Protein AF-A0A2V5XUE0-F1 (afdb_monomer_lite)

Radius of gyration: 29.93 Å; chains: 1; bounding box: 58×64×88 Å

Structure (mmCIF, N/CA/C/O backbone):
data_AF-A0A2V5XUE0-F1
#
_entry.id   AF-A0A2V5XUE0-F1
#
loop_
_atom_site.group_PDB
_atom_site.id
_atom_site.type_symbol
_atom_site.label_atom_id
_atom_site.label_alt_id
_atom_site.label_comp_id
_atom_site.label_asym_id
_atom_site.label_entity_id
_atom_site.label_seq_id
_atom_site.pdbx_PDB_ins_code
_atom_site.Cartn_x
_atom_site.Cartn_y
_atom_site.Cartn_z
_atom_site.occupancy
_atom_site.B_iso_or_equiv
_atom_site.auth_seq_id
_atom_site.auth_comp_id
_atom_site.auth_asym_id
_atom_site.auth_atom_id
_atom_site.pdbx_PDB_model_num
ATOM 1 N N . MET A 1 1 ? 41.915 41.877 -19.343 1.00 38.38 1 MET A N 1
ATOM 2 C CA . MET A 1 1 ? 41.218 43.160 -19.591 1.00 38.38 1 MET A CA 1
ATOM 3 C C . MET A 1 1 ? 39.988 42.878 -20.451 1.00 38.38 1 MET A C 1
ATOM 5 O O . MET A 1 1 ? 40.083 41.966 -21.256 1.00 38.38 1 MET A O 1
ATOM 9 N N . THR A 1 2 ? 38.899 43.634 -20.213 1.00 37.09 2 THR A N 1
ATOM 10 C CA . THR A 1 2 ? 37.537 43.648 -20.831 1.00 37.09 2 THR A CA 1
ATOM 11 C C . THR A 1 2 ? 36.611 42.461 -20.486 1.00 37.09 2 THR A C 1
ATOM 13 O O . THR A 1 2 ? 36.880 41.352 -20.927 1.00 37.09 2 THR A O 1
ATOM 16 N N . LEU A 1 3 ? 35.669 42.568 -19.519 1.00 35.19 3 LEU A N 1
ATOM 17 C CA . LEU A 1 3 ? 34.298 43.175 -19.547 1.00 35.19 3 LEU A CA 1
ATOM 18 C C . LEU A 1 3 ? 33.416 42.602 -20.682 1.00 35.19 3 LEU A C 1
ATOM 20 O O . LEU A 1 3 ? 33.908 42.463 -21.787 1.00 35.19 3 LEU A O 1
ATOM 24 N N . SER A 1 4 ? 32.114 42.315 -20.565 1.00 31.61 4 SER A N 1
ATOM 25 C CA . SER A 1 4 ? 31.076 42.605 -19.569 1.00 31.61 4 SER A CA 1
ATOM 26 C C . SER A 1 4 ? 29.792 41.828 -19.934 1.00 31.61 4 SER A C 1
ATOM 28 O O . SER A 1 4 ? 29.583 41.455 -21.083 1.00 31.61 4 SER A O 1
ATOM 30 N N . ALA A 1 5 ? 28.957 41.644 -18.911 1.00 40.16 5 ALA A N 1
ATOM 31 C CA . ALA A 1 5 ? 27.533 41.317 -18.845 1.00 40.16 5 ALA A CA 1
ATOM 32 C C . ALA A 1 5 ? 26.635 41.460 -20.098 1.00 40.16 5 ALA A C 1
ATOM 34 O O . ALA A 1 5 ? 26.599 42.501 -20.742 1.00 40.16 5 ALA A O 1
ATOM 35 N N . GLY A 1 6 ? 25.772 40.449 -20.279 1.00 38.09 6 GLY A N 1
ATOM 36 C CA . GLY A 1 6 ? 24.343 40.537 -19.937 1.00 38.09 6 GLY A CA 1
ATOM 37 C C . GLY A 1 6 ? 23.384 41.202 -20.931 1.00 38.09 6 GLY A C 1
ATOM 38 O O . GLY A 1 6 ? 23.449 42.402 -21.136 1.00 38.09 6 GLY A O 1
ATOM 39 N N . CYS A 1 7 ? 22.382 40.448 -21.401 1.00 32.06 7 CYS A N 1
ATOM 40 C CA . CYS A 1 7 ? 21.005 40.941 -21.542 1.00 32.06 7 CYS A CA 1
ATOM 41 C C . CYS A 1 7 ? 20.033 39.761 -21.745 1.00 32.06 7 CYS A C 1
ATOM 43 O O . CYS A 1 7 ? 20.177 38.980 -22.682 1.00 32.06 7 CYS A O 1
ATOM 45 N N . ARG A 1 8 ? 19.045 39.619 -20.856 1.00 47.50 8 ARG A N 1
ATOM 46 C CA . ARG A 1 8 ? 17.812 38.856 -21.103 1.00 47.50 8 ARG A CA 1
ATOM 47 C C . ARG A 1 8 ? 16.792 39.849 -21.656 1.00 47.50 8 ARG A C 1
ATOM 49 O O . ARG A 1 8 ? 16.609 40.866 -20.998 1.00 47.50 8 ARG A O 1
ATOM 56 N N . LEU A 1 9 ? 16.067 39.540 -22.734 1.00 36.12 9 LEU A N 1
ATOM 57 C CA . LEU A 1 9 ? 14.683 40.010 -22.881 1.00 36.12 9 LEU A CA 1
ATOM 58 C C . LEU A 1 9 ? 13.893 39.241 -23.954 1.00 36.12 9 LEU A C 1
ATOM 60 O O . LEU A 1 9 ? 14.441 38.573 -24.820 1.00 36.12 9 LEU A O 1
ATOM 64 N N . PHE A 1 10 ? 12.585 39.339 -23.768 1.00 36.88 10 PHE A N 1
ATOM 65 C CA . PHE A 1 10 ? 11.442 38.593 -24.268 1.00 36.88 10 PHE A CA 1
ATOM 66 C C . PHE A 1 10 ? 11.049 38.834 -25.741 1.00 36.88 10 PHE A C 1
ATOM 68 O O . PHE A 1 10 ? 11.497 39.785 -26.367 1.00 36.88 10 PHE A O 1
ATOM 75 N N . ALA A 1 11 ? 10.031 38.054 -26.145 1.00 34.81 11 ALA A N 1
ATOM 76 C CA . ALA A 1 11 ? 8.858 38.455 -26.946 1.00 34.81 11 ALA A CA 1
ATOM 77 C C . ALA A 1 11 ? 8.908 38.081 -28.447 1.00 34.81 11 ALA A C 1
ATOM 79 O O . ALA A 1 11 ? 9.783 38.521 -29.174 1.00 34.81 11 ALA A O 1
ATOM 80 N N . VAL A 1 12 ? 8.119 37.097 -28.909 1.00 36.88 12 VAL A N 1
ATOM 81 C CA . VAL A 1 12 ? 6.676 37.121 -29.278 1.00 36.88 12 VAL A CA 1
ATOM 82 C C . VAL A 1 12 ? 6.488 37.328 -30.792 1.00 36.88 12 VAL A C 1
ATOM 84 O O . VAL A 1 12 ? 6.790 38.381 -31.327 1.00 36.88 12 VAL A O 1
ATOM 87 N N . ILE A 1 13 ? 5.964 36.269 -31.425 1.00 42.44 13 ILE A N 1
ATOM 88 C CA . ILE A 1 13 ? 4.960 36.205 -32.507 1.00 42.44 13 ILE A CA 1
ATOM 89 C C . ILE A 1 13 ? 5.095 37.204 -33.672 1.00 42.44 13 ILE A C 1
ATOM 91 O O . ILE A 1 13 ? 4.805 38.388 -33.542 1.00 42.44 13 ILE A O 1
ATOM 95 N N . GLY A 1 14 ? 5.337 36.661 -34.868 1.00 33.09 14 GLY A N 1
ATOM 96 C CA . GL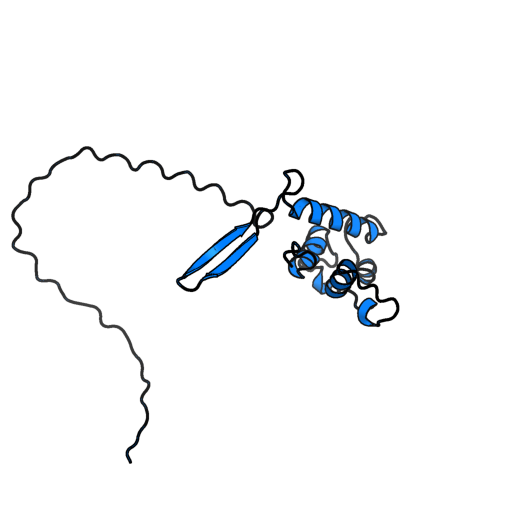Y A 1 14 ? 5.108 37.341 -36.143 1.00 33.09 14 GLY A CA 1
ATOM 97 C C . GLY A 1 14 ? 4.649 36.346 -37.205 1.00 33.09 14 GLY A C 1
ATOM 98 O O . GLY A 1 14 ? 5.460 35.671 -37.826 1.00 33.09 14 GLY A O 1
ATOM 99 N N . VAL A 1 15 ? 3.332 36.227 -37.359 1.00 40.31 15 VAL A N 1
ATOM 100 C CA . VAL A 1 15 ? 2.655 35.511 -38.446 1.00 40.31 15 VAL A CA 1
ATOM 101 C C . VAL A 1 15 ? 2.764 36.332 -39.736 1.00 40.31 15 VAL A C 1
ATOM 103 O O . VAL A 1 15 ? 2.620 37.551 -39.698 1.00 40.31 15 VAL A O 1
ATOM 106 N N . SER A 1 16 ? 2.874 35.621 -40.861 1.00 36.59 16 SER A N 1
ATOM 107 C CA . SER A 1 16 ? 2.329 35.960 -42.187 1.00 36.59 16 SER A CA 1
ATOM 108 C C . SER A 1 16 ? 3.304 36.299 -43.325 1.00 36.59 16 SER A C 1
ATOM 110 O O . SER A 1 16 ? 4.227 37.093 -43.200 1.00 36.59 16 SER A O 1
ATOM 112 N N . VAL A 1 17 ? 2.912 35.757 -44.484 1.00 41.56 17 VAL A N 1
ATOM 113 C CA . VAL A 1 17 ? 3.239 36.115 -45.874 1.00 41.56 17 VAL A CA 1
ATOM 114 C C . VAL A 1 17 ? 4.399 35.370 -46.542 1.00 41.56 17 VAL A C 1
ATOM 116 O O . VAL A 1 17 ? 5.477 35.911 -46.746 1.00 41.56 17 VAL A O 1
ATOM 119 N N . ILE A 1 18 ? 4.099 34.167 -47.049 1.00 38.84 18 ILE A N 1
ATOM 120 C CA . ILE A 1 18 ? 4.568 33.742 -48.380 1.00 38.84 18 ILE A CA 1
ATOM 121 C C . ILE A 1 18 ? 3.361 33.163 -49.138 1.00 38.84 18 ILE A C 1
ATOM 123 O O . ILE A 1 18 ? 3.166 31.956 -49.231 1.00 38.84 18 ILE A O 1
ATOM 127 N N . VAL A 1 19 ? 2.510 34.055 -49.651 1.00 45.06 19 VAL A N 1
ATOM 128 C CA . VAL A 1 19 ? 1.632 33.776 -50.797 1.00 45.06 19 VAL A CA 1
ATOM 129 C C . VAL A 1 19 ? 2.272 34.478 -51.984 1.00 45.06 19 VAL A C 1
ATOM 131 O O . VAL A 1 19 ? 2.043 35.664 -52.166 1.00 45.06 19 VAL A O 1
ATOM 134 N N . TRP A 1 20 ? 3.123 33.766 -52.725 1.00 37.22 20 TRP A N 1
ATOM 135 C CA . TRP A 1 20 ? 3.376 33.957 -54.163 1.00 37.22 20 TRP A CA 1
ATOM 136 C C . TRP A 1 20 ? 4.518 33.044 -54.612 1.00 37.22 20 TRP A C 1
ATOM 138 O O . TRP A 1 20 ? 5.682 33.426 -54.633 1.00 37.22 20 TRP A O 1
ATOM 148 N N . SER A 1 21 ? 4.182 31.802 -54.945 1.00 37.59 21 SER A N 1
ATOM 149 C CA . SER A 1 21 ? 4.965 30.953 -55.855 1.00 37.59 21 SER A CA 1
ATOM 150 C C . SER A 1 21 ? 4.086 29.783 -56.281 1.00 37.59 21 SER A C 1
ATOM 152 O O . SER A 1 21 ? 4.327 28.628 -55.948 1.00 37.59 21 SER A O 1
ATOM 154 N N . LEU A 1 22 ? 3.000 30.116 -56.977 1.00 43.19 22 LEU A N 1
ATOM 155 C CA . LEU A 1 22 ? 2.167 29.150 -57.676 1.00 43.19 22 LEU A CA 1
ATOM 156 C C . LEU A 1 22 ? 2.016 29.645 -59.113 1.00 43.19 22 LEU A C 1
ATOM 158 O O . LEU A 1 22 ? 1.158 30.477 -59.373 1.00 43.19 22 LEU A O 1
ATOM 162 N N . LEU A 1 23 ? 2.907 29.201 -60.002 1.00 46.06 23 LEU A N 1
ATOM 163 C CA . LEU A 1 23 ? 2.709 29.131 -61.456 1.00 46.06 23 LEU A CA 1
ATOM 164 C C . LEU A 1 23 ? 3.994 28.596 -62.090 1.00 46.06 23 LEU A C 1
ATOM 166 O O . LEU A 1 23 ? 4.916 29.366 -62.327 1.00 46.06 23 LEU A O 1
ATOM 170 N N . LEU A 1 24 ? 4.040 27.272 -62.288 1.00 51.25 24 LEU A N 1
ATOM 171 C CA . LEU A 1 24 ? 4.742 26.529 -63.354 1.00 51.25 24 LEU A CA 1
ATOM 172 C C . LEU A 1 24 ? 5.029 25.098 -62.877 1.00 51.25 24 LEU A C 1
ATOM 174 O O . LEU A 1 24 ? 6.160 24.753 -62.549 1.00 51.25 24 LEU A O 1
ATOM 178 N N . LEU A 1 25 ? 4.001 24.248 -62.865 1.00 48.75 25 LEU A N 1
ATOM 179 C CA . LEU A 1 25 ? 4.197 22.806 -62.997 1.00 48.75 25 LEU A CA 1
ATOM 180 C C . LEU A 1 25 ? 3.176 22.268 -64.011 1.00 48.75 25 LEU A C 1
ATOM 182 O O . LEU A 1 25 ? 1.993 22.594 -63.891 1.00 48.75 25 LEU A O 1
ATOM 186 N N . PRO A 1 26 ? 3.623 21.510 -65.026 1.00 44.72 26 PRO A N 1
ATOM 187 C CA . PRO A 1 26 ? 2.746 20.899 -66.013 1.00 44.72 26 PRO A CA 1
ATOM 188 C C . PRO A 1 26 ? 1.887 19.802 -65.373 1.00 44.72 26 PRO A C 1
ATOM 190 O O . PRO A 1 26 ? 2.321 19.119 -64.443 1.00 44.72 26 PRO A O 1
ATOM 193 N N . GLU A 1 27 ? 0.673 19.643 -65.898 1.00 48.62 27 GLU A N 1
ATOM 194 C CA . GLU A 1 27 ? -0.257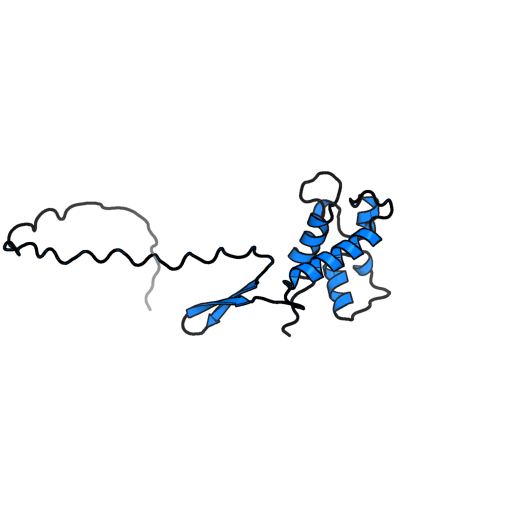 18.552 -65.604 1.00 48.62 27 GLU A CA 1
ATOM 195 C C . GLU A 1 27 ? 0.439 17.189 -65.732 1.00 48.62 27 GLU A C 1
ATOM 197 O O . GLU A 1 27 ? 0.667 16.680 -66.828 1.00 48.62 27 GLU A O 1
ATOM 202 N N . MET A 1 28 ? 0.773 16.584 -64.593 1.00 42.06 28 MET A N 1
ATOM 203 C CA . MET A 1 28 ? 1.096 15.165 -64.506 1.00 42.06 28 MET A CA 1
ATOM 204 C C . MET A 1 28 ? -0.210 14.429 -64.223 1.00 42.06 28 MET A C 1
ATOM 206 O O . MET A 1 28 ? -0.801 14.537 -63.149 1.00 42.06 28 MET A O 1
ATOM 210 N N . THR A 1 29 ? -0.668 13.734 -65.253 1.00 46.88 29 THR A N 1
ATOM 211 C CA . THR A 1 29 ? -1.840 12.867 -65.305 1.00 46.88 29 THR A CA 1
ATOM 212 C C . THR A 1 29 ? -1.979 11.973 -64.076 1.00 46.88 29 THR A C 1
ATOM 214 O O . THR A 1 29 ? -1.032 11.302 -63.664 1.00 46.88 29 THR A O 1
ATOM 217 N N . ALA A 1 30 ? -3.202 11.926 -63.547 1.00 52.44 30 ALA A N 1
ATOM 218 C CA . ALA A 1 30 ? -3.656 10.961 -62.562 1.00 52.44 30 ALA A CA 1
ATOM 219 C C . ALA A 1 30 ? -3.312 9.526 -62.994 1.00 52.44 30 ALA A C 1
ATOM 221 O O . ALA A 1 30 ? -3.770 9.054 -64.034 1.00 52.44 30 ALA A O 1
ATOM 222 N N . GLN A 1 31 ? -2.533 8.827 -62.170 1.00 43.59 31 GLN A N 1
ATOM 223 C CA . GLN A 1 31 ? -2.370 7.384 -62.258 1.00 43.59 31 GLN A CA 1
ATOM 224 C C . GLN A 1 31 ? -3.078 6.770 -61.047 1.00 43.59 31 GLN A C 1
ATOM 226 O O . GLN A 1 31 ? -2.528 6.710 -59.947 1.00 43.59 31 GLN A O 1
ATOM 231 N N . ASP A 1 32 ? -4.334 6.370 -61.263 1.00 54.31 32 ASP A N 1
ATOM 232 C CA . ASP A 1 32 ? -5.156 5.582 -60.342 1.00 54.31 32 ASP A CA 1
ATOM 233 C C . ASP A 1 32 ? -4.514 4.194 -60.159 1.00 54.31 32 ASP A C 1
ATOM 235 O O . ASP A 1 32 ? -4.821 3.220 -60.849 1.00 54.31 32 ASP A O 1
ATOM 239 N N . GLY A 1 33 ? -3.543 4.107 -59.252 1.00 51.66 33 GLY A N 1
ATOM 240 C CA . GLY A 1 33 ? -3.081 2.832 -58.714 1.00 51.66 33 GLY A CA 1
ATOM 241 C C . GLY A 1 33 ? -4.104 2.303 -57.703 1.00 51.66 33 GLY A C 1
ATOM 242 O O . GLY A 1 33 ? -4.672 3.099 -56.950 1.00 51.66 33 GLY A O 1
ATOM 243 N N . PRO A 1 34 ? -4.355 0.982 -57.628 1.00 48.66 34 PRO A N 1
ATOM 244 C CA . PRO A 1 34 ? -5.284 0.432 -56.651 1.00 48.66 34 PRO A CA 1
ATOM 245 C C . PRO A 1 34 ? -4.810 0.806 -55.245 1.00 48.66 34 PRO A C 1
ATOM 247 O O . PRO A 1 34 ? -3.759 0.363 -54.783 1.00 48.66 34 PRO A O 1
ATOM 250 N N . LYS A 1 35 ? -5.600 1.651 -54.575 1.00 52.50 35 LYS A N 1
ATOM 251 C CA . LYS A 1 35 ? -5.420 2.071 -53.186 1.00 52.50 35 LYS A CA 1
ATOM 252 C C . LYS A 1 35 ? -5.485 0.830 -52.302 1.00 52.50 35 LYS A C 1
ATOM 254 O O . LYS A 1 35 ? -6.558 0.426 -51.860 1.00 52.50 35 LYS A O 1
ATOM 259 N N . THR A 1 36 ? -4.338 0.198 -52.067 1.00 51.31 36 THR A N 1
ATOM 260 C CA . THR A 1 36 ? -4.196 -0.871 -51.081 1.00 51.31 36 THR A CA 1
ATOM 261 C C . THR A 1 36 ? -4.718 -0.343 -49.756 1.00 51.31 36 THR A C 1
ATOM 263 O O . THR A 1 36 ? -4.165 0.605 -49.194 1.00 51.31 36 THR A O 1
ATOM 266 N N . ALA A 1 37 ? -5.830 -0.922 -49.302 1.00 60.56 37 ALA A N 1
ATOM 267 C CA . ALA A 1 37 ? -6.435 -0.604 -48.024 1.00 60.56 37 ALA A CA 1
ATOM 268 C C . ALA A 1 37 ? -5.363 -0.677 -46.922 1.00 60.56 37 ALA A C 1
ATOM 270 O O . ALA A 1 37 ? -4.540 -1.600 -46.942 1.00 60.56 37 ALA A O 1
ATOM 271 N N . PRO A 1 38 ? -5.337 0.270 -45.968 1.00 52.91 38 PRO A N 1
ATOM 272 C CA . PRO A 1 38 ? -4.396 0.210 -44.865 1.00 52.91 38 PRO A CA 1
ATOM 273 C C . PRO A 1 38 ? -4.608 -1.115 -44.134 1.00 52.91 38 PRO A C 1
ATOM 275 O O . PRO A 1 38 ? -5.687 -1.389 -43.606 1.00 52.91 38 PRO A O 1
ATOM 278 N N . LYS A 1 39 ? -3.574 -1.962 -44.152 1.00 60.00 39 LYS A N 1
ATOM 279 C CA . LYS A 1 39 ? -3.514 -3.208 -43.389 1.00 60.00 39 LYS A CA 1
ATOM 280 C C . LYS A 1 39 ? -3.855 -2.847 -41.944 1.00 60.00 39 LYS A C 1
ATOM 282 O O . LYS A 1 39 ? -3.108 -2.087 -41.330 1.00 60.00 39 LYS A O 1
ATOM 287 N N . LYS A 1 40 ? -5.014 -3.312 -41.456 1.00 55.41 40 LYS A N 1
ATOM 288 C CA . LYS A 1 40 ? -5.527 -3.054 -40.102 1.00 55.41 40 LYS A CA 1
ATOM 289 C C . LYS A 1 40 ? -4.355 -3.214 -39.132 1.00 55.41 40 LYS A C 1
ATOM 291 O O . LYS A 1 40 ? -3.766 -4.295 -39.069 1.00 55.41 40 LYS A O 1
ATOM 296 N N . ALA A 1 41 ? -3.963 -2.116 -38.481 1.00 59.94 41 ALA A N 1
ATOM 297 C CA . ALA A 1 41 ? -2.896 -2.136 -37.491 1.00 59.94 41 ALA A CA 1
ATOM 298 C C . ALA A 1 41 ? -3.196 -3.270 -36.496 1.00 59.94 41 ALA A C 1
ATOM 300 O O . ALA A 1 41 ? -4.377 -3.460 -36.176 1.00 59.94 41 ALA A O 1
ATOM 301 N N . PRO A 1 42 ? -2.187 -4.045 -36.048 1.00 54.78 42 PRO A N 1
ATOM 302 C CA . PRO A 1 42 ? -2.400 -5.065 -35.032 1.00 54.78 42 PRO A CA 1
ATOM 303 C C . PRO A 1 42 ? -3.184 -4.421 -33.897 1.00 54.78 42 PRO A C 1
ATOM 305 O O . PRO A 1 42 ? -2.755 -3.383 -33.389 1.00 54.78 42 PRO A O 1
ATOM 308 N N . GLU A 1 43 ? -4.359 -4.972 -33.584 1.00 55.25 43 GLU A N 1
ATOM 309 C CA . GLU A 1 43 ? -5.193 -4.475 -32.494 1.00 55.25 43 GLU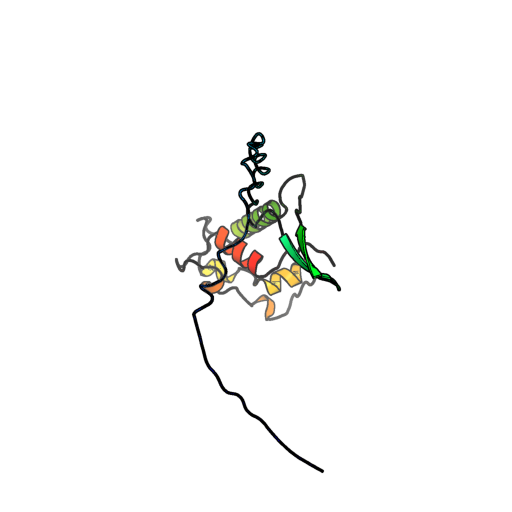 A CA 1
ATOM 310 C C . GLU A 1 43 ? -4.288 -4.276 -31.287 1.00 55.25 43 GLU A C 1
ATOM 312 O O . GLU A 1 43 ? -3.612 -5.214 -30.852 1.00 55.25 43 GLU A O 1
ATOM 317 N N . ALA A 1 44 ? -4.186 -3.023 -30.837 1.00 57.53 44 ALA A N 1
ATOM 318 C CA . ALA A 1 44 ? -3.341 -2.661 -29.720 1.00 57.53 44 ALA A CA 1
ATOM 319 C C . ALA A 1 44 ? -3.730 -3.583 -28.567 1.00 57.53 44 ALA A C 1
ATOM 321 O O . ALA A 1 44 ? -4.845 -3.482 -28.050 1.00 57.53 44 ALA A O 1
ATOM 322 N N . LYS A 1 45 ? -2.846 -4.535 -28.226 1.00 63.75 45 LYS A N 1
ATOM 323 C CA . LYS A 1 45 ? -3.066 -5.449 -27.105 1.00 63.75 45 LYS A CA 1
ATOM 324 C C . LYS A 1 45 ? -3.439 -4.574 -25.924 1.00 63.75 45 LYS A C 1
ATOM 326 O O . LYS A 1 45 ? -2.635 -3.733 -25.520 1.00 63.75 45 LYS A O 1
ATOM 331 N N . LYS A 1 46 ? -4.676 -4.737 -25.444 1.00 59.03 46 LYS A N 1
ATOM 332 C CA . LYS A 1 46 ? -5.216 -3.985 -24.317 1.00 59.03 46 LYS A CA 1
ATOM 333 C C . LYS A 1 46 ? -4.158 -4.002 -23.224 1.00 59.03 46 LYS A C 1
ATOM 335 O O . LYS A 1 46 ? -3.752 -5.079 -22.784 1.00 59.03 46 LYS A O 1
ATOM 340 N N . LEU A 1 47 ? -3.656 -2.817 -22.883 1.00 57.44 47 LEU A N 1
ATOM 341 C CA . LEU A 1 47 ? -2.660 -2.675 -21.836 1.00 57.44 47 LEU A CA 1
ATOM 342 C C . LEU A 1 47 ? -3.254 -3.315 -20.586 1.00 57.44 47 LEU A C 1
ATOM 344 O O . LEU A 1 47 ? -4.375 -2.992 -20.185 1.00 57.44 47 LEU A O 1
ATOM 348 N N . LEU A 1 48 ? -2.540 -4.298 -20.049 1.00 58.00 48 LEU A N 1
ATOM 349 C CA . LEU A 1 48 ? -2.946 -4.959 -18.822 1.00 58.00 48 LEU A CA 1
ATOM 350 C C . LEU A 1 48 ? -3.033 -3.905 -17.701 1.00 58.00 48 LEU A C 1
ATOM 352 O O . LEU A 1 48 ? -2.375 -2.867 -17.788 1.00 58.00 48 LEU A O 1
ATOM 356 N N . PRO A 1 49 ? -3.856 -4.103 -16.664 1.00 63.09 49 PRO A N 1
ATOM 357 C CA . PRO A 1 49 ? -3.876 -3.164 -15.553 1.00 63.09 49 PRO A CA 1
ATOM 358 C C . PRO A 1 49 ? -2.464 -3.033 -14.941 1.00 63.09 49 PRO A C 1
ATOM 360 O O . PRO A 1 49 ? -1.715 -4.015 -14.952 1.00 63.09 49 PRO A O 1
ATOM 363 N N . PRO A 1 50 ? -2.089 -1.864 -14.380 1.00 62.00 50 PRO A N 1
ATOM 364 C CA . PRO A 1 50 ? -0.755 -1.605 -13.808 1.00 62.00 50 PRO A CA 1
ATOM 365 C C . PRO A 1 50 ? -0.320 -2.581 -12.703 1.00 62.00 50 PRO A C 1
ATOM 367 O O . PRO A 1 50 ? 0.817 -2.558 -12.254 1.00 62.00 50 PRO A O 1
ATOM 370 N N . THR A 1 51 ? -1.228 -3.438 -12.243 1.00 70.69 51 THR A N 1
ATOM 371 C CA . THR A 1 51 ? -0.982 -4.526 -11.297 1.00 70.69 51 THR A CA 1
ATOM 372 C C . THR A 1 51 ? -0.355 -5.771 -11.940 1.00 70.69 51 THR A C 1
ATOM 374 O O . THR A 1 51 ? 0.121 -6.646 -11.224 1.00 70.69 51 THR A O 1
ATOM 377 N N . GLN A 1 52 ? -0.328 -5.875 -13.274 1.00 80.06 52 GLN A N 1
ATOM 378 C CA . GLN A 1 52 ? 0.169 -7.053 -14.005 1.00 80.06 52 GLN A CA 1
ATOM 379 C C . GLN A 1 52 ? 1.556 -6.861 -14.633 1.00 80.06 52 GLN A C 1
ATOM 381 O O . GLN A 1 52 ? 2.121 -7.806 -15.192 1.00 80.06 52 GLN A O 1
ATOM 386 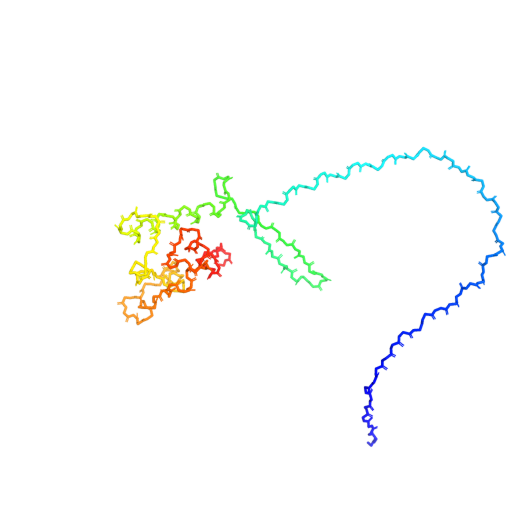N N . TYR A 1 53 ? 2.107 -5.651 -14.570 1.00 83.12 53 TYR A N 1
ATOM 387 C CA . TYR A 1 53 ? 3.459 -5.362 -15.028 1.00 83.12 53 TYR A CA 1
ATOM 388 C C . TYR A 1 53 ? 4.075 -4.201 -14.255 1.00 83.12 53 TYR A C 1
ATOM 390 O O . TYR A 1 53 ? 3.366 -3.379 -13.681 1.00 83.12 53 TYR A O 1
ATOM 398 N N . LYS A 1 54 ? 5.404 -4.103 -14.285 1.00 83.69 54 LYS A N 1
ATOM 399 C CA . LYS A 1 54 ? 6.149 -2.957 -13.762 1.00 83.69 54 LYS A CA 1
ATOM 400 C C . LYS A 1 54 ? 6.979 -2.336 -14.875 1.00 83.69 54 LYS A C 1
ATOM 402 O O . LYS A 1 54 ? 7.734 -3.040 -15.542 1.00 83.69 54 LYS A O 1
ATOM 407 N N . ASP A 1 55 ? 6.818 -1.033 -15.068 1.00 88.06 55 ASP A N 1
ATOM 408 C CA . ASP A 1 55 ? 7.565 -0.278 -16.069 1.00 88.06 55 ASP A CA 1
ATOM 409 C C . ASP A 1 55 ? 8.808 0.355 -15.429 1.00 88.06 55 ASP A C 1
ATOM 411 O O . ASP A 1 55 ? 8.750 0.924 -14.338 1.00 88.06 55 ASP A O 1
ATOM 415 N N . PHE A 1 56 ? 9.934 0.261 -16.126 1.00 87.62 56 PHE A N 1
ATOM 416 C CA . PHE A 1 56 ? 11.211 0.856 -15.758 1.00 87.62 56 PHE A CA 1
ATOM 417 C C . PHE A 1 56 ? 11.731 1.678 -16.930 1.00 87.62 56 PHE A C 1
ATOM 419 O O . PHE A 1 56 ? 11.699 1.229 -18.074 1.00 87.62 56 PHE A O 1
ATOM 426 N N . VAL A 1 57 ? 12.250 2.869 -16.650 1.00 93.00 57 VAL A N 1
ATOM 427 C CA . VAL A 1 57 ? 12.988 3.652 -17.643 1.00 93.00 57 VAL A CA 1
ATOM 428 C C . VAL A 1 57 ? 14.472 3.414 -17.410 1.00 93.00 57 VAL A C 1
ATOM 430 O O . VAL A 1 57 ? 15.027 3.836 -16.399 1.00 93.00 57 VAL A O 1
ATOM 433 N N . PHE A 1 58 ? 15.112 2.724 -18.343 1.00 92.56 58 PHE A N 1
ATOM 434 C CA . PHE A 1 58 ? 16.549 2.517 -18.356 1.00 92.56 58 PHE A CA 1
ATOM 435 C C . PHE A 1 58 ? 17.213 3.599 -19.209 1.00 92.56 58 PHE A C 1
ATOM 437 O O . PHE A 1 58 ? 16.991 3.681 -20.416 1.00 92.56 58 PHE A O 1
ATOM 444 N N . LEU A 1 59 ? 18.020 4.451 -18.582 1.00 95.44 59 LEU A N 1
ATOM 445 C CA . LEU A 1 59 ? 18.746 5.521 -19.264 1.00 95.44 59 LEU A CA 1
ATOM 446 C C . LEU A 1 59 ? 20.064 4.974 -19.829 1.00 95.44 59 LEU A C 1
ATOM 448 O O . LEU A 1 59 ? 21.109 5.070 -19.191 1.00 95.44 59 LEU A O 1
ATOM 452 N N . ALA A 1 60 ? 20.003 4.368 -21.017 1.00 91.75 60 ALA A N 1
ATOM 453 C CA . ALA A 1 60 ? 21.201 3.947 -21.740 1.00 91.75 60 ALA A CA 1
ATOM 454 C C . ALA A 1 60 ? 21.958 5.158 -22.314 1.00 91.75 60 ALA A C 1
ATOM 456 O O . ALA A 1 60 ? 21.400 6.246 -22.453 1.00 91.75 60 ALA A O 1
ATOM 457 N N . SER A 1 61 ? 23.219 4.952 -22.703 1.00 88.56 61 SER A N 1
ATOM 458 C CA . SER A 1 61 ? 24.119 6.015 -23.173 1.00 88.56 61 SER A CA 1
ATOM 459 C C . SER A 1 61 ? 23.593 6.794 -24.386 1.00 88.56 61 SER A C 1
ATOM 461 O O . SER A 1 61 ? 23.858 7.985 -24.496 1.00 88.56 61 SER A O 1
ATOM 463 N N . GLU A 1 62 ? 22.849 6.145 -25.287 1.00 94.00 62 GLU A N 1
ATOM 464 C CA . GLU A 1 62 ? 22.355 6.779 -26.519 1.00 94.00 62 GLU A CA 1
ATOM 465 C C . GLU A 1 62 ? 20.908 7.277 -26.424 1.00 94.00 62 GLU A C 1
ATOM 467 O O . GLU A 1 62 ? 20.550 8.263 -27.066 1.00 94.00 62 GLU A O 1
ATOM 472 N N . ARG A 1 63 ? 20.049 6.583 -25.663 1.00 95.81 63 ARG A N 1
ATOM 473 C CA . ARG A 1 63 ? 18.631 6.935 -25.496 1.00 95.81 63 ARG A CA 1
ATOM 474 C C . ARG A 1 63 ? 17.978 6.193 -24.322 1.00 95.81 63 ARG A C 1
ATOM 476 O O . ARG A 1 63 ? 18.368 5.062 -24.029 1.00 95.81 63 ARG A O 1
ATOM 483 N N . PRO A 1 64 ? 16.930 6.765 -23.705 1.00 96.62 64 PRO A N 1
ATOM 484 C CA . PRO A 1 64 ? 16.082 6.049 -22.759 1.00 96.62 64 PRO A CA 1
ATOM 485 C C . PRO A 1 64 ? 15.403 4.827 -23.394 1.00 96.62 64 PRO A C 1
ATOM 487 O O . PRO A 1 64 ? 14.918 4.885 -24.525 1.00 96.62 64 PRO A O 1
ATOM 490 N N . VAL A 1 65 ? 15.324 3.734 -22.641 1.00 96.12 65 VAL A N 1
ATOM 491 C CA . VAL A 1 65 ? 14.613 2.500 -22.988 1.00 96.12 65 VAL A CA 1
ATOM 492 C C . VAL A 1 65 ? 13.528 2.257 -21.945 1.00 96.12 65 VAL A C 1
ATOM 494 O O . VAL A 1 65 ? 13.808 2.257 -20.750 1.00 96.12 65 VAL A O 1
ATOM 497 N N . LEU A 1 66 ? 12.291 2.029 -22.385 1.00 93.44 66 LEU A N 1
ATOM 498 C CA . LEU A 1 66 ? 11.201 1.609 -21.505 1.00 93.44 66 LEU A CA 1
ATOM 499 C C . LEU A 1 66 ? 11.168 0.076 -21.436 1.00 93.44 66 LEU A C 1
ATOM 501 O O . LEU A 1 66 ? 10.935 -0.586 -22.446 1.00 93.44 66 LEU A O 1
ATOM 505 N N . ILE A 1 67 ? 11.402 -0.482 -20.252 1.00 91.75 67 ILE A N 1
ATOM 506 C CA . ILE A 1 67 ? 11.346 -1.918 -19.969 1.00 91.75 67 ILE A CA 1
ATOM 507 C C . ILE A 1 67 ? 10.049 -2.203 -19.222 1.00 91.75 67 ILE A C 1
ATOM 509 O O . ILE A 1 67 ? 9.823 -1.653 -18.149 1.00 91.75 67 ILE A O 1
ATOM 513 N N . ARG A 1 68 ? 9.226 -3.102 -19.760 1.00 90.81 68 ARG A N 1
ATOM 514 C CA . ARG A 1 68 ? 8.034 -3.616 -19.085 1.00 90.81 68 ARG A CA 1
ATOM 515 C C . ARG A 1 68 ? 8.285 -5.028 -18.584 1.00 90.81 68 ARG A C 1
ATOM 517 O O . ARG A 1 68 ? 8.466 -5.943 -19.385 1.00 90.81 68 ARG A O 1
ATOM 524 N N . LEU A 1 69 ? 8.264 -5.211 -17.271 1.00 89.19 69 LEU A N 1
ATOM 525 C CA . LEU A 1 69 ? 8.468 -6.502 -16.629 1.00 89.19 69 LEU A CA 1
ATOM 526 C C . LEU A 1 69 ? 7.126 -7.131 -16.247 1.00 89.19 69 LEU A C 1
ATOM 528 O O . LEU A 1 69 ? 6.371 -6.559 -15.464 1.00 89.19 69 LEU A O 1
ATOM 532 N N . HIS A 1 70 ? 6.859 -8.330 -16.760 1.00 88.31 70 HIS A N 1
ATOM 533 C CA . HIS A 1 70 ? 5.743 -9.173 -16.334 1.00 88.31 70 HIS A CA 1
ATOM 534 C C . HIS A 1 70 ? 6.271 -10.231 -15.364 1.00 88.31 70 HIS A C 1
ATOM 536 O O . HIS A 1 70 ? 7.009 -11.124 -15.775 1.00 88.31 70 HIS A O 1
ATOM 542 N N . ILE A 1 71 ? 5.917 -10.125 -14.082 1.00 85.19 71 ILE A N 1
ATOM 543 C CA . ILE A 1 71 ? 6.330 -11.091 -13.057 1.00 85.19 71 ILE A CA 1
ATOM 544 C C . ILE A 1 71 ? 5.156 -12.025 -12.787 1.00 85.19 71 ILE A C 1
ATOM 546 O O . ILE A 1 71 ? 4.096 -11.579 -12.340 1.00 85.19 71 ILE A O 1
ATOM 550 N N . LEU A 1 72 ? 5.355 -13.313 -13.062 1.00 87.38 72 LEU A N 1
ATOM 551 C CA . LEU A 1 72 ? 4.359 -14.356 -12.853 1.00 87.38 72 LEU A CA 1
ATOM 552 C C . LEU A 1 72 ? 4.861 -15.357 -11.810 1.00 87.38 72 LEU A C 1
ATOM 554 O O . LEU A 1 72 ? 5.969 -15.870 -11.935 1.00 87.38 72 LEU A O 1
ATOM 558 N N . ASN A 1 73 ? 4.015 -15.681 -10.838 1.00 82.12 73 ASN A N 1
ATOM 559 C CA . ASN A 1 73 ? 4.188 -16.784 -9.901 1.00 82.12 73 ASN A CA 1
ATOM 560 C C . ASN A 1 73 ? 3.117 -17.834 -10.219 1.00 82.12 73 ASN A C 1
ATOM 562 O O . ASN A 1 73 ? 1.929 -17.537 -10.127 1.00 82.12 73 ASN A O 1
ATOM 566 N N . GLU A 1 74 ? 3.523 -19.043 -10.622 1.00 86.62 74 GLU A N 1
ATOM 567 C CA . GLU A 1 74 ? 2.591 -20.136 -10.977 1.00 86.62 74 GLU A CA 1
ATOM 568 C C . GLU A 1 74 ? 1.562 -19.728 -12.057 1.00 86.62 74 GLU A C 1
ATOM 570 O O . GLU A 1 74 ? 0.395 -20.106 -12.013 1.00 86.62 74 GLU A O 1
ATOM 575 N N . GLY A 1 75 ? 1.980 -18.899 -13.021 1.00 84.75 75 GLY A N 1
ATOM 576 C CA . GLY A 1 75 ? 1.112 -18.385 -14.089 1.00 84.75 75 GLY A CA 1
ATOM 577 C C . GLY A 1 75 ? 0.201 -17.219 -13.685 1.00 84.75 75 GLY A C 1
ATOM 578 O O . GLY A 1 75 ? -0.459 -16.650 -14.552 1.00 84.75 75 GLY A O 1
ATOM 579 N N . LYS A 1 76 ? 0.197 -16.815 -12.409 1.00 84.56 76 LYS A N 1
ATOM 580 C CA . LYS A 1 76 ? -0.554 -15.659 -11.900 1.00 84.56 76 LYS A CA 1
ATOM 581 C C . LYS A 1 76 ? 0.347 -14.435 -11.737 1.00 84.56 76 LYS A C 1
ATOM 583 O O . LYS A 1 76 ? 1.511 -14.600 -11.372 1.00 84.56 76 LYS A O 1
ATOM 588 N N . PRO A 1 77 ? -0.147 -13.206 -11.960 1.00 83.94 77 PRO A N 1
ATOM 589 C CA . PRO A 1 77 ? 0.596 -11.993 -11.640 1.00 83.94 77 PRO A CA 1
ATOM 590 C C . PRO A 1 77 ? 1.097 -12.012 -10.195 1.00 83.94 77 PRO A C 1
ATOM 592 O O . PRO A 1 77 ? 0.337 -12.300 -9.274 1.00 83.94 77 PRO A O 1
ATOM 595 N N . HIS A 1 78 ? 2.365 -11.657 -9.986 1.00 81.19 78 HIS A N 1
ATOM 596 C CA . HIS A 1 78 ? 2.973 -11.600 -8.652 1.00 81.19 78 HIS A CA 1
ATOM 597 C C . HIS A 1 78 ? 2.142 -10.777 -7.649 1.00 81.19 78 HIS A C 1
ATOM 599 O O . HIS A 1 78 ? 2.070 -11.117 -6.470 1.00 81.19 78 HIS A O 1
ATOM 605 N N . TYR A 1 79 ? 1.458 -9.737 -8.138 1.00 79.69 79 TYR A N 1
ATOM 606 C CA . TYR A 1 79 ? 0.583 -8.893 -7.330 1.00 79.69 79 TYR A CA 1
ATOM 607 C C . TYR A 1 79 ? -0.593 -9.643 -6.686 1.00 79.69 79 TYR A C 1
ATOM 609 O O . TYR A 1 79 ? -1.016 -9.262 -5.601 1.00 79.69 79 TYR A O 1
ATOM 617 N N . GLU A 1 80 ? -1.101 -10.721 -7.292 1.00 83.88 80 GLU A N 1
ATOM 618 C CA . GLU A 1 80 ? -2.190 -11.502 -6.687 1.00 83.88 80 GLU A CA 1
ATOM 619 C C . GLU A 1 80 ? -1.743 -12.147 -5.373 1.00 83.88 80 GLU A C 1
ATOM 621 O O . GLU A 1 80 ? -2.421 -12.014 -4.363 1.00 83.88 80 GLU A O 1
ATOM 626 N N . LYS A 1 81 ? -0.547 -12.747 -5.344 1.00 83.44 81 LYS A N 1
ATOM 627 C CA . LYS A 1 81 ? 0.004 -13.353 -4.120 1.00 83.44 81 LYS A CA 1
ATOM 628 C C . LYS A 1 81 ? 0.292 -12.304 -3.040 1.00 83.44 81 LYS A C 1
ATOM 630 O O . LYS A 1 81 ? 0.125 -12.585 -1.858 1.00 83.44 81 LYS A O 1
ATOM 635 N N . PHE A 1 82 ? 0.717 -11.103 -3.440 1.00 82.94 82 PHE A N 1
ATOM 636 C CA . PHE A 1 82 ? 0.871 -9.971 -2.522 1.00 82.94 82 PHE A CA 1
ATOM 637 C C . PHE A 1 82 ? -0.476 -9.581 -1.902 1.00 82.94 82 PHE A C 1
ATOM 639 O O . PHE A 1 82 ? -0.573 -9.437 -0.687 1.00 82.94 82 PHE A O 1
ATOM 646 N N . PHE A 1 83 ? -1.515 -9.446 -2.728 1.00 85.56 83 PHE A N 1
ATOM 647 C CA . PHE A 1 83 ? -2.860 -9.125 -2.262 1.00 85.56 83 PHE A CA 1
ATOM 648 C C . PHE A 1 83 ? -3.409 -10.207 -1.324 1.00 85.56 83 PHE A C 1
ATOM 650 O O . PHE A 1 83 ? -3.928 -9.875 -0.263 1.00 85.56 83 PHE A O 1
ATOM 657 N N . ASP A 1 84 ? -3.239 -11.486 -1.665 1.00 88.19 84 ASP A N 1
ATOM 658 C CA . ASP A 1 84 ? -3.668 -12.610 -0.825 1.00 88.19 84 ASP A CA 1
ATOM 659 C C . ASP A 1 84 ? -2.996 -12.569 0.559 1.00 88.19 84 ASP A C 1
ATOM 661 O O . ASP A 1 84 ? -3.680 -12.662 1.578 1.00 88.19 84 ASP A O 1
ATOM 665 N N . PHE A 1 85 ? -1.680 -12.329 0.613 1.00 87.44 85 PHE A N 1
ATOM 666 C CA . PHE A 1 85 ? -0.947 -12.178 1.874 1.00 87.44 85 PHE A CA 1
ATOM 667 C C . PHE A 1 85 ? -1.481 -11.016 2.724 1.00 87.44 85 PHE A C 1
ATOM 669 O O . PHE A 1 85 ? -1.749 -11.187 3.913 1.00 87.44 85 PHE A O 1
ATOM 676 N N . PHE A 1 86 ? -1.668 -9.832 2.130 1.00 88.56 86 PHE A N 1
ATOM 677 C CA . PHE A 1 86 ? -2.168 -8.672 2.874 1.00 88.56 86 PHE A CA 1
ATOM 678 C C . PHE A 1 86 ? -3.636 -8.813 3.273 1.00 88.56 86 PHE A C 1
ATOM 680 O O . PHE A 1 86 ? -4.023 -8.292 4.313 1.00 88.56 86 PHE A O 1
ATOM 687 N N . LYS A 1 87 ? -4.434 -9.570 2.519 1.00 90.81 87 LYS A N 1
ATOM 688 C CA . LYS A 1 87 ? -5.799 -9.932 2.899 1.00 90.81 87 LYS A CA 1
ATOM 689 C C . LYS A 1 87 ? -5.828 -10.854 4.119 1.00 90.81 87 LYS A C 1
ATOM 691 O O . LYS A 1 87 ? -6.640 -10.646 5.016 1.00 90.81 87 LYS A O 1
ATOM 696 N N . GLU A 1 88 ? -4.953 -11.853 4.178 1.00 91.25 88 GLU A N 1
ATOM 697 C CA . GLU A 1 88 ? -4.823 -12.712 5.361 1.00 91.25 88 GLU A CA 1
ATOM 698 C C . GLU A 1 88 ? -4.301 -11.933 6.569 1.00 91.25 88 GLU A C 1
ATOM 700 O O . GLU A 1 88 ? -4.803 -12.108 7.677 1.00 91.25 88 GLU A O 1
ATOM 705 N N . PHE A 1 89 ? -3.333 -11.039 6.359 1.00 90.12 89 PHE A N 1
ATOM 706 C CA . PHE A 1 89 ? -2.820 -10.178 7.419 1.00 90.12 89 PHE A CA 1
ATOM 707 C C . PHE A 1 89 ? -3.892 -9.213 7.938 1.00 90.12 89 PHE A C 1
ATOM 709 O O . PHE A 1 89 ? -4.056 -9.066 9.145 1.00 90.12 89 PHE A O 1
ATOM 716 N N . PHE A 1 90 ? -4.679 -8.622 7.040 1.00 91.81 90 PHE A N 1
ATOM 717 C CA . PHE A 1 90 ? -5.832 -7.798 7.389 1.00 91.81 90 PHE A CA 1
ATOM 718 C C . PHE A 1 90 ? -6.821 -8.565 8.271 1.00 91.81 90 PHE A C 1
ATOM 720 O O . PHE A 1 90 ? -7.212 -8.068 9.319 1.00 91.81 90 PHE A O 1
ATOM 727 N N . ALA A 1 91 ? -7.154 -9.807 7.909 1.00 92.06 91 ALA A N 1
ATOM 728 C CA . ALA A 1 91 ? -8.067 -10.648 8.685 1.00 92.06 91 ALA A CA 1
ATOM 729 C C . ALA A 1 91 ? -7.541 -11.025 10.086 1.00 92.06 91 ALA A C 1
ATOM 731 O O . ALA A 1 91 ? -8.313 -11.479 10.925 1.00 92.06 91 ALA A O 1
ATOM 732 N N . GLN A 1 92 ? -6.236 -10.885 10.340 1.00 90.25 92 GLN A N 1
ATOM 733 C CA . GLN A 1 92 ? -5.656 -11.055 11.677 1.00 90.25 92 GLN A CA 1
ATOM 734 C C . GLN A 1 92 ? -5.733 -9.775 12.516 1.00 90.25 92 GLN A C 1
ATOM 736 O O . GLN A 1 92 ? -5.705 -9.859 13.741 1.00 90.25 92 GLN A O 1
ATOM 741 N N . LEU A 1 93 ? -5.786 -8.612 11.866 1.00 90.25 93 LEU A N 1
ATOM 742 C CA . LEU A 1 93 ? -5.878 -7.303 12.513 1.00 90.25 93 LEU A CA 1
ATOM 743 C C . LEU A 1 93 ? -7.329 -6.902 12.794 1.00 90.25 93 LEU A C 1
ATOM 745 O O . LEU A 1 93 ? -7.582 -6.249 13.802 1.00 90.25 93 LEU A O 1
ATOM 749 N N . ASP A 1 94 ? -8.240 -7.306 11.910 1.00 91.62 94 ASP A N 1
ATOM 750 C CA . ASP A 1 94 ? -9.691 -7.193 12.043 1.00 91.62 94 ASP A CA 1
ATOM 751 C C . ASP A 1 94 ? -10.184 -8.185 13.112 1.00 91.62 94 ASP A C 1
ATOM 753 O O . ASP A 1 94 ? -10.443 -9.369 12.860 1.00 91.62 94 ASP A O 1
ATOM 757 N N . HIS A 1 95 ? -10.206 -7.713 14.356 1.00 90.31 95 HIS A N 1
ATOM 758 C CA . HIS A 1 95 ? -10.524 -8.512 15.531 1.00 90.31 95 HIS A CA 1
ATOM 759 C C . HIS A 1 95 ? -12.024 -8.772 15.650 1.00 90.31 95 HIS A C 1
ATOM 761 O O . HIS A 1 95 ? -12.413 -9.845 16.131 1.00 90.31 95 HIS A O 1
ATOM 767 N N . ASP A 1 96 ? -12.853 -7.809 15.248 1.00 91.00 96 ASP A N 1
ATOM 768 C CA . ASP A 1 96 ? -14.311 -7.927 15.299 1.00 91.00 96 ASP A CA 1
ATOM 769 C C . ASP A 1 96 ? -14.919 -8.584 14.045 1.00 91.00 96 ASP A C 1
ATOM 771 O O . ASP A 1 96 ? -16.054 -9.071 14.103 1.00 91.00 96 ASP A O 1
ATOM 775 N N . LYS A 1 97 ? -14.118 -8.748 12.983 1.00 91.31 97 LYS A N 1
ATOM 776 C CA . LYS A 1 97 ? -14.456 -9.405 11.713 1.00 91.31 97 LYS A CA 1
ATOM 777 C C . LYS A 1 97 ? -15.552 -8.674 10.946 1.00 91.31 97 LYS A C 1
ATOM 779 O O . LYS A 1 97 ? -16.341 -9.322 10.247 1.00 91.31 97 LYS A O 1
ATOM 784 N N . ASP A 1 98 ? -15.626 -7.353 11.076 1.00 89.94 98 ASP A N 1
ATOM 785 C CA . ASP A 1 98 ? -16.576 -6.523 10.334 1.00 89.94 98 ASP A CA 1
ATOM 786 C C . ASP A 1 98 ? -16.105 -6.217 8.892 1.00 89.94 98 ASP A C 1
ATOM 788 O O . ASP A 1 98 ? -16.878 -5.702 8.075 1.00 89.94 98 ASP A O 1
ATOM 792 N N . GLY A 1 99 ? -14.874 -6.612 8.542 1.00 89.62 99 GLY A N 1
ATOM 793 C CA . GLY A 1 99 ? -14.270 -6.438 7.225 1.00 89.62 99 GLY A CA 1
ATOM 794 C C . GLY A 1 99 ? -13.615 -5.072 7.008 1.00 89.62 99 GLY A C 1
ATOM 795 O O . GLY A 1 99 ? -13.201 -4.782 5.879 1.00 89.62 99 GLY A O 1
ATOM 796 N N . VAL A 1 100 ? -13.516 -4.232 8.041 1.00 92.62 100 VAL A N 1
ATOM 797 C CA . VAL A 1 100 ? -12.905 -2.899 8.005 1.00 92.62 100 VAL A CA 1
ATOM 798 C C . VAL A 1 100 ? -12.106 -2.630 9.284 1.00 92.62 100 VAL A C 1
ATOM 800 O O . VAL A 1 100 ? -12.582 -2.837 10.383 1.00 92.62 100 VAL A O 1
ATOM 803 N N . LEU A 1 101 ? -10.896 -2.076 9.183 1.00 91.31 101 LEU A N 1
ATOM 804 C CA . LEU A 1 101 ? -10.147 -1.747 10.400 1.00 91.31 101 LEU A CA 1
ATOM 805 C C . LEU A 1 101 ? -10.693 -0.463 11.020 1.00 91.31 101 LEU A C 1
ATOM 807 O O . LEU A 1 101 ? -10.736 0.595 10.382 1.00 91.31 101 LEU A O 1
ATOM 811 N N . SER A 1 102 ? -11.074 -0.556 12.286 1.00 90.75 102 SER A N 1
ATOM 812 C CA . SER A 1 102 ? -11.399 0.575 13.144 1.00 90.75 102 SER A CA 1
ATOM 813 C C . SER A 1 102 ? -10.142 1.336 13.582 1.00 90.75 102 SER A C 1
ATOM 815 O O . SER A 1 102 ? -9.014 0.846 13.509 1.00 90.75 102 SER A O 1
ATOM 817 N N . THR A 1 103 ? -10.319 2.543 14.124 1.00 88.75 103 THR A N 1
ATOM 818 C CA . THR A 1 103 ? -9.211 3.341 14.680 1.00 88.75 103 THR A CA 1
ATOM 819 C C . THR A 1 103 ? -8.429 2.599 15.766 1.00 88.75 103 THR A C 1
ATOM 821 O O . THR A 1 103 ? -7.235 2.839 15.934 1.00 88.75 103 THR A O 1
ATOM 824 N N . GLU A 1 104 ? -9.082 1.717 16.526 1.00 87.88 104 GLU A N 1
ATOM 825 C CA . GLU A 1 104 ? -8.420 0.929 17.568 1.00 87.88 104 GLU A CA 1
ATOM 826 C C . GLU A 1 104 ? -7.567 -0.197 16.974 1.00 87.88 104 GLU A C 1
ATOM 828 O O . GLU A 1 104 ? -6.442 -0.411 17.424 1.00 87.88 104 GLU A O 1
ATOM 833 N N . GLU A 1 105 ? -8.033 -0.845 15.909 1.00 89.00 105 GLU A N 1
ATOM 834 C CA . GLU A 1 105 ? -7.280 -1.887 15.199 1.00 89.00 105 GLU A CA 1
ATOM 835 C C . GLU A 1 105 ? -6.141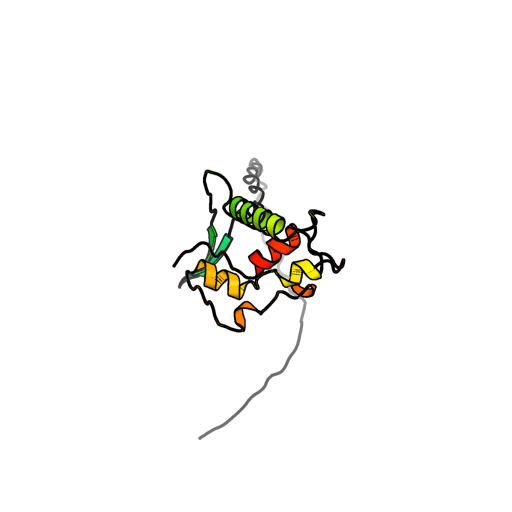 -1.296 14.368 1.00 89.00 105 GLU A C 1
ATOM 837 O O . GLU A 1 105 ? -5.049 -1.856 14.295 1.00 89.00 105 GLU A O 1
ATOM 842 N N . VAL A 1 106 ? -6.300 -0.084 13.838 1.00 87.81 106 VAL A N 1
ATOM 843 C CA . VAL A 1 106 ? -5.198 0.601 13.153 1.00 87.81 106 VAL A CA 1
ATOM 844 C C . VAL A 1 106 ? -4.017 0.886 14.088 1.00 87.81 106 VAL A C 1
ATOM 846 O O . VAL A 1 106 ? -2.862 0.877 13.661 1.00 87.81 106 VAL A O 1
ATOM 849 N N . LYS A 1 107 ? -4.246 1.012 15.402 1.00 84.62 107 LYS A N 1
ATOM 850 C CA . LYS A 1 107 ? -3.159 1.190 16.383 1.00 84.62 107 LYS A CA 1
ATOM 851 C C . LYS A 1 107 ? -2.261 -0.037 16.534 1.00 84.62 107 LYS A C 1
ATOM 853 O O . LYS A 1 107 ? -1.223 0.093 17.189 1.00 84.62 107 LYS A O 1
ATOM 858 N N . ILE A 1 108 ? -2.640 -1.209 16.039 1.00 84.50 108 ILE A N 1
ATOM 859 C CA . ILE A 1 108 ? -1.777 -2.400 16.041 1.00 84.50 108 ILE A CA 1
ATOM 860 C C . ILE A 1 108 ? -1.154 -2.667 14.667 1.00 84.50 108 ILE A C 1
ATOM 862 O O . ILE A 1 108 ? -0.265 -3.509 14.562 1.00 84.50 108 ILE A O 1
ATOM 866 N N . VAL A 1 109 ? -1.544 -1.905 13.639 1.00 86.94 109 VAL A N 1
ATOM 867 C CA . VAL A 1 109 ? -0.975 -2.000 12.293 1.00 86.94 109 VAL A CA 1
ATOM 868 C C . VAL A 1 109 ? 0.497 -1.562 12.313 1.00 86.94 109 VAL A C 1
ATOM 870 O O . VAL A 1 109 ? 0.803 -0.423 12.696 1.00 86.94 109 VAL A O 1
ATOM 873 N N . PRO A 1 110 ? 1.431 -2.422 11.866 1.00 84.38 110 PRO A N 1
ATOM 874 C CA . PRO A 1 110 ? 2.834 -2.057 11.740 1.00 84.38 110 PRO A CA 1
ATOM 875 C C . PRO A 1 110 ? 3.042 -1.026 10.630 1.00 84.38 110 PRO A C 1
ATOM 877 O O . PRO A 1 110 ? 2.560 -1.204 9.507 1.00 84.38 110 PRO A O 1
ATOM 880 N N . GLN A 1 111 ? 3.830 0.017 10.901 1.00 86.69 111 GLN A N 1
ATOM 881 C CA . GLN A 1 111 ? 4.237 0.957 9.858 1.00 86.69 111 GLN A CA 1
ATOM 882 C C . GLN A 1 111 ? 5.030 0.259 8.756 1.00 86.69 111 GLN A C 1
ATOM 884 O O . GLN A 1 111 ? 5.798 -0.677 8.999 1.00 86.69 111 GLN A O 1
ATOM 889 N N . ALA A 1 112 ? 4.889 0.760 7.530 1.00 85.56 112 ALA A N 1
ATOM 890 C CA . ALA A 1 112 ? 5.469 0.104 6.378 1.00 85.56 112 ALA A CA 1
ATOM 891 C C . ALA A 1 112 ? 6.998 -0.058 6.432 1.00 85.56 112 ALA A C 1
ATOM 893 O O . ALA A 1 112 ? 7.533 -1.115 6.103 1.00 85.56 112 ALA A O 1
ATOM 894 N N . GLN A 1 113 ? 7.701 0.958 6.933 1.00 81.81 113 GLN A N 1
ATOM 895 C CA . GLN A 1 113 ? 9.151 0.916 7.135 1.00 81.81 113 GLN A CA 1
ATOM 896 C C . GLN A 1 113 ? 9.580 -0.130 8.171 1.00 81.81 113 GLN A C 1
ATOM 898 O O . GLN A 1 113 ? 10.608 -0.786 8.007 1.00 81.81 113 GLN A O 1
ATOM 903 N N . PHE A 1 114 ? 8.795 -0.303 9.235 1.00 82.06 114 PHE A N 1
ATOM 904 C CA . PHE A 1 114 ? 9.067 -1.323 10.242 1.00 82.06 114 PHE A CA 1
ATOM 905 C C . PHE A 1 114 ? 8.891 -2.728 9.654 1.00 82.06 114 PHE A C 1
ATOM 907 O O . PHE A 1 114 ? 9.788 -3.561 9.770 1.00 82.06 114 PHE A O 1
ATOM 914 N N . MET A 1 115 ? 7.784 -2.951 8.943 1.00 81.88 115 MET A N 1
ATOM 915 C CA . MET A 1 115 ? 7.504 -4.217 8.266 1.00 81.88 115 MET A CA 1
ATOM 916 C C . MET A 1 115 ? 8.579 -4.556 7.219 1.00 81.88 115 MET A C 1
ATOM 918 O O . MET A 1 115 ? 9.046 -5.690 7.165 1.00 81.88 115 MET A O 1
ATOM 922 N N . GLN A 1 116 ? 9.045 -3.579 6.436 1.00 81.06 116 GLN A N 1
ATOM 923 C CA . GLN A 1 116 ? 10.123 -3.789 5.465 1.00 81.06 116 GLN A CA 1
ATOM 924 C C . GLN A 1 116 ? 11.418 -4.280 6.132 1.00 81.06 116 GLN A C 1
ATOM 926 O O . GLN A 1 116 ? 12.024 -5.238 5.656 1.00 81.06 116 GLN A O 1
ATOM 931 N N . ARG A 1 117 ? 11.826 -3.670 7.253 1.00 80.88 117 ARG A N 1
ATOM 932 C CA . ARG A 1 117 ? 13.011 -4.112 8.011 1.00 80.88 117 ARG A CA 1
ATOM 933 C C . ARG A 1 117 ? 12.843 -5.529 8.561 1.00 80.88 117 ARG A C 1
ATOM 935 O O . ARG A 1 117 ? 13.776 -6.326 8.498 1.00 80.88 117 ARG A O 1
ATOM 942 N N . GLN A 1 118 ? 11.644 -5.862 9.039 1.00 80.50 118 GLN A N 1
ATOM 943 C CA . GLN A 1 118 ? 11.334 -7.201 9.536 1.00 80.50 118 GLN A CA 1
ATOM 944 C C . GLN A 1 118 ? 11.400 -8.260 8.423 1.00 80.50 118 GLN A C 1
ATOM 946 O O . GLN A 1 118 ? 11.993 -9.318 8.623 1.00 80.50 118 GLN A O 1
ATOM 951 N N . LEU A 1 119 ? 10.865 -7.965 7.234 1.00 78.75 119 LEU A N 1
ATOM 952 C CA . LEU A 1 119 ? 10.937 -8.858 6.068 1.00 78.75 119 LEU A CA 1
ATOM 953 C C . LEU A 1 119 ? 12.366 -9.034 5.531 1.00 78.75 119 LEU A C 1
ATOM 955 O O . LEU A 1 119 ? 12.678 -10.073 4.959 1.00 78.75 119 LEU A O 1
ATOM 959 N N . GLN A 1 120 ? 13.251 -8.060 5.757 1.00 78.69 120 GLN A N 1
ATOM 960 C CA . GLN A 1 120 ? 14.686 -8.158 5.457 1.00 78.69 120 GLN A CA 1
ATOM 961 C C . GLN A 1 120 ? 15.474 -8.972 6.505 1.00 78.69 120 GLN A C 1
ATOM 963 O O . GLN A 1 120 ? 16.699 -9.045 6.438 1.00 78.69 120 GLN A O 1
ATOM 968 N N . GLY A 1 121 ? 14.790 -9.597 7.471 1.00 75.62 121 GLY A N 1
ATOM 969 C CA . GLY A 1 121 ? 15.400 -10.435 8.506 1.00 75.62 121 GLY A CA 1
ATOM 970 C C . GLY A 1 121 ? 15.914 -9.660 9.720 1.00 75.62 121 GLY A C 1
ATOM 971 O O . GLY A 1 121 ? 16.573 -10.242 10.583 1.00 75.62 121 GLY A O 1
ATOM 972 N N . GLN A 1 122 ? 15.617 -8.361 9.820 1.00 72.75 122 GLN A N 1
ATOM 973 C CA . GLN A 1 122 ? 16.057 -7.527 10.931 1.00 72.75 122 GLN A CA 1
ATOM 974 C C . GLN A 1 122 ? 14.979 -7.461 12.020 1.00 72.75 122 GLN A C 1
ATOM 976 O O . GLN A 1 122 ? 14.069 -6.632 11.991 1.00 72.75 122 GLN A O 1
ATOM 981 N N . PHE A 1 123 ? 15.082 -8.358 13.002 1.00 65.50 123 PHE A N 1
ATOM 982 C CA . PHE A 1 123 ? 14.169 -8.423 14.145 1.00 65.50 123 PHE A CA 1
ATOM 983 C C . PHE A 1 123 ? 14.677 -7.544 15.294 1.00 65.50 123 PHE A C 1
ATOM 985 O O . PHE A 1 123 ? 15.593 -7.918 16.027 1.00 65.50 123 PHE A O 1
ATOM 992 N N . PHE A 1 124 ? 14.085 -6.361 15.465 1.00 61.62 124 PHE A N 1
ATOM 993 C CA . PHE A 1 124 ? 14.390 -5.477 16.590 1.00 61.62 124 PHE A CA 1
ATOM 994 C C . PHE A 1 124 ? 13.390 -5.688 17.730 1.00 61.62 124 PHE A C 1
ATOM 996 O O . PHE A 1 124 ? 12.244 -5.259 17.647 1.00 61.62 124 PHE A O 1
ATOM 1003 N N . PHE A 1 125 ? 13.841 -6.297 18.828 1.00 55.62 125 PHE A N 1
ATOM 1004 C CA . PHE A 1 125 ? 13.019 -6.558 20.020 1.00 55.62 125 PHE A CA 1
ATOM 1005 C C . PHE A 1 125 ? 13.035 -5.424 21.065 1.00 55.62 125 PHE A C 1
ATOM 1007 O O . PHE A 1 125 ? 12.579 -5.622 22.187 1.00 55.62 125 PHE A O 1
ATOM 1014 N N . GLY A 1 126 ? 13.560 -4.236 20.737 1.00 50.81 126 GLY A N 1
ATOM 1015 C CA . GLY A 1 126 ? 13.765 -3.185 21.744 1.00 50.81 126 GLY A CA 1
ATOM 1016 C C . GLY A 1 126 ? 13.772 -1.739 21.259 1.00 50.81 126 GLY A C 1
ATOM 1017 O O . GLY A 1 126 ? 13.987 -0.851 22.079 1.00 50.81 126 GLY A O 1
ATOM 1018 N N . ASP A 1 127 ? 13.537 -1.473 19.971 1.00 50.16 127 ASP A N 1
ATOM 1019 C CA . ASP A 1 127 ? 13.577 -0.099 19.470 1.00 50.16 127 ASP A CA 1
ATOM 1020 C C . ASP A 1 127 ? 12.189 0.561 19.511 1.00 50.16 127 ASP A C 1
ATOM 1022 O O . ASP A 1 127 ? 11.174 -0.028 19.127 1.00 50.16 127 ASP A O 1
ATOM 1026 N N . GLN A 1 128 ? 12.155 1.821 19.945 1.00 52.81 128 GLN A N 1
ATOM 1027 C CA . GLN A 1 128 ? 10.971 2.690 19.994 1.00 52.81 128 GLN A CA 1
ATOM 1028 C C . GLN A 1 128 ? 10.294 2.816 18.613 1.00 52.81 128 GLN A C 1
ATOM 1030 O O . GLN A 1 128 ? 9.118 3.155 18.527 1.00 52.81 128 GLN A O 1
ATOM 1035 N N . GLN A 1 129 ? 11.010 2.478 17.538 1.00 51.88 129 GLN A N 1
ATOM 1036 C CA . GLN A 1 129 ? 10.524 2.447 16.158 1.00 51.88 129 GLN A CA 1
ATOM 1037 C C . GLN A 1 129 ? 9.502 1.330 15.879 1.00 51.88 129 GLN A C 1
ATOM 1039 O O . GLN A 1 129 ? 8.702 1.467 14.960 1.00 51.88 129 GLN A O 1
ATOM 1044 N N . GLY A 1 130 ? 9.462 0.255 16.678 1.00 52.62 130 GLY A N 1
ATOM 1045 C CA . GLY A 1 130 ? 8.383 -0.748 16.621 1.00 52.62 130 GLY A CA 1
ATOM 1046 C C . GLY A 1 130 ? 7.052 -0.254 17.199 1.00 52.62 130 GLY A C 1
ATOM 1047 O O . GLY A 1 130 ? 6.029 -0.917 17.062 1.00 52.62 130 GLY A O 1
ATOM 1048 N N . ARG A 1 131 ? 7.049 0.924 17.841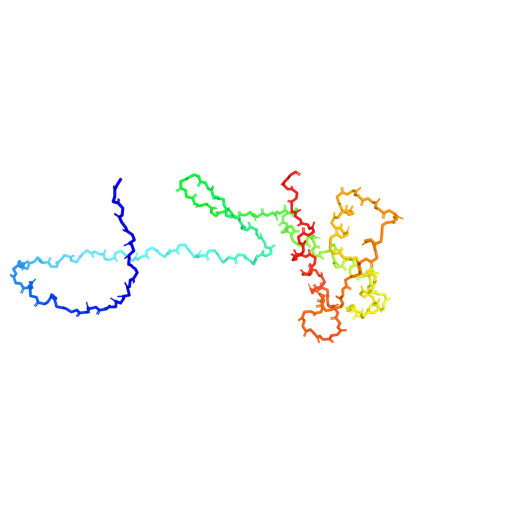 1.00 53.84 131 ARG A N 1
ATOM 1049 C CA . ARG A 1 131 ? 5.838 1.614 18.316 1.00 53.84 131 ARG A CA 1
ATOM 1050 C C . ARG A 1 131 ? 5.319 2.649 17.330 1.00 53.84 131 ARG A C 1
ATOM 1052 O O . ARG A 1 131 ? 4.337 3.324 17.640 1.00 53.84 131 ARG A O 1
ATOM 1059 N N . GLN A 1 132 ? 5.983 2.819 16.191 1.00 63.12 132 GLN A N 1
ATOM 1060 C CA . GLN A 1 132 ? 5.536 3.753 15.178 1.00 63.12 132 GLN A CA 1
ATOM 1061 C C . GLN A 1 132 ? 4.359 3.101 14.455 1.00 63.12 132 GLN A C 1
ATOM 1063 O O . GLN A 1 132 ? 4.505 2.194 13.639 1.00 63.12 132 GLN A O 1
ATOM 1068 N N . LYS A 1 133 ? 3.174 3.480 14.924 1.00 70.81 133 LYS A N 1
ATOM 1069 C CA . LYS A 1 133 ? 1.884 2.989 14.456 1.00 70.81 133 LYS A CA 1
ATOM 1070 C C . LYS A 1 133 ? 1.488 3.787 13.230 1.00 70.81 133 LYS A C 1
ATOM 1072 O O . LYS A 1 133 ? 1.774 4.984 13.160 1.00 70.81 133 LYS A O 1
ATOM 1077 N N . VAL A 1 134 ? 0.819 3.132 12.293 1.00 82.25 134 VAL A N 1
ATOM 1078 C CA . VAL A 1 134 ? 0.214 3.836 11.165 1.00 82.25 134 VAL A CA 1
ATOM 1079 C C . VAL A 1 134 ? -0.893 4.737 11.702 1.00 82.25 134 VAL A C 1
ATOM 1081 O O . VAL A 1 134 ? -1.690 4.325 12.546 1.00 82.25 134 VAL A O 1
ATOM 1084 N N . ALA A 1 135 ? -0.916 5.992 11.263 1.00 82.50 135 ALA A N 1
ATOM 1085 C CA . ALA A 1 135 ? -2.032 6.870 11.573 1.00 82.50 135 ALA A CA 1
ATOM 1086 C C . ALA A 1 135 ? -3.234 6.477 10.710 1.00 82.50 135 ALA A C 1
ATOM 1088 O O . ALA A 1 135 ? -3.076 6.176 9.530 1.00 82.50 135 ALA A O 1
ATOM 1089 N N . MET A 1 136 ? -4.445 6.552 11.266 1.00 83.44 136 MET A N 1
ATOM 1090 C CA . MET A 1 136 ? -5.672 6.283 10.505 1.00 83.44 136 MET A CA 1
ATOM 1091 C C . MET A 1 136 ? -5.735 7.102 9.215 1.00 83.44 136 MET A C 1
ATOM 1093 O O . MET A 1 136 ? -6.070 6.579 8.167 1.00 83.44 136 MET A O 1
ATOM 1097 N N . THR A 1 137 ? -5.286 8.355 9.272 1.00 84.81 137 THR A N 1
ATOM 1098 C CA . THR A 1 137 ? -5.225 9.280 8.133 1.00 84.81 137 THR A CA 1
ATOM 1099 C C . THR A 1 137 ? -4.287 8.852 7.003 1.00 84.81 137 THR A C 1
ATOM 1101 O O . THR A 1 137 ? -4.346 9.436 5.927 1.00 84.81 137 THR A O 1
ATOM 1104 N N . GLU A 1 138 ? -3.368 7.917 7.252 1.00 83.81 138 GLU A N 1
ATOM 1105 C CA . GLU A 1 138 ? -2.488 7.360 6.217 1.00 83.81 138 GLU A CA 1
ATOM 1106 C C . GLU A 1 138 ? -3.111 6.152 5.506 1.00 83.81 138 GLU A C 1
ATOM 1108 O O . GLU A 1 138 ? -2.736 5.863 4.372 1.00 83.81 138 GLU A O 1
ATOM 1113 N N . LEU A 1 139 ? -4.029 5.445 6.170 1.00 85.94 139 LEU A N 1
ATOM 1114 C CA . LEU A 1 139 ? -4.720 4.272 5.632 1.00 85.94 139 LEU A CA 1
ATOM 1115 C C . LEU A 1 139 ? -6.056 4.659 4.997 1.00 85.94 139 LEU A C 1
ATOM 1117 O O . LEU A 1 139 ? -6.327 4.279 3.866 1.00 85.94 139 LEU A O 1
ATOM 1121 N N . ASP A 1 140 ? -6.853 5.445 5.712 1.00 89.12 140 ASP A N 1
ATOM 1122 C CA . ASP A 1 140 ? -8.169 5.935 5.309 1.00 89.12 140 ASP A CA 1
ATOM 1123 C C . ASP A 1 140 ? -8.025 7.038 4.246 1.00 89.12 140 ASP A C 1
ATOM 1125 O O . ASP A 1 140 ? -7.874 8.230 4.545 1.00 89.12 140 ASP A O 1
ATOM 1129 N N . THR A 1 141 ? -7.988 6.620 2.980 1.00 87.31 141 THR A N 1
ATOM 1130 C CA . THR A 1 141 ? -7.760 7.516 1.839 1.00 87.31 141 THR A CA 1
ATOM 1131 C C . THR A 1 141 ? -9.056 8.207 1.434 1.00 87.31 141 THR A C 1
ATOM 1133 O O . THR A 1 141 ? -9.034 9.371 1.016 1.00 87.31 141 THR A O 1
ATOM 1136 N N . ASP A 1 142 ? -10.186 7.511 1.563 1.00 87.62 142 ASP A N 1
ATOM 1137 C CA . ASP A 1 142 ? -11.511 8.052 1.266 1.00 87.62 142 ASP A CA 1
ATOM 1138 C C . ASP A 1 142 ? -12.111 8.891 2.418 1.00 87.62 142 ASP A C 1
ATOM 1140 O O . ASP A 1 142 ? -13.085 9.618 2.202 1.00 87.62 142 ASP A O 1
ATOM 1144 N N . LYS A 1 143 ? -11.457 8.898 3.587 1.00 89.31 143 LYS A N 1
ATOM 1145 C CA . LYS A 1 143 ? -11.804 9.656 4.801 1.00 89.31 143 LYS A CA 1
ATOM 1146 C C . LYS A 1 143 ? -13.138 9.235 5.409 1.00 89.31 143 LYS A C 1
ATOM 1148 O O . LYS A 1 143 ? -13.853 10.074 5.971 1.00 89.31 143 LYS A O 1
ATOM 1153 N N . ASN A 1 144 ? -13.498 7.963 5.289 1.00 86.44 144 ASN A N 1
ATOM 1154 C CA . ASN A 1 144 ? -14.738 7.420 5.837 1.00 86.44 144 ASN A CA 1
ATOM 1155 C C . ASN A 1 144 ? -14.624 7.031 7.332 1.00 86.44 144 ASN A C 1
ATOM 1157 O O . ASN A 1 144 ? -15.623 6.651 7.949 1.00 86.44 144 ASN A O 1
ATOM 1161 N N . GLY A 1 145 ? -13.437 7.158 7.935 1.00 85.94 145 GLY A N 1
ATOM 1162 C CA . GLY A 1 145 ? -13.154 6.824 9.331 1.00 85.94 145 GLY A CA 1
ATOM 1163 C C . GLY A 1 145 ? -12.902 5.336 9.590 1.00 85.94 145 GLY A C 1
ATOM 1164 O O . GLY A 1 145 ? -12.839 4.931 10.752 1.00 85.94 145 GLY A O 1
ATOM 1165 N N . LYS A 1 146 ? -12.763 4.527 8.538 1.00 90.19 146 LYS A N 1
ATOM 1166 C CA . LYS A 1 146 ? -12.476 3.086 8.527 1.00 90.19 146 LYS A CA 1
ATOM 1167 C C . LYS A 1 146 ? -11.399 2.811 7.467 1.00 90.19 146 LYS A C 1
ATOM 1169 O O . LYS A 1 146 ? -11.291 3.538 6.492 1.00 90.19 146 LYS A O 1
ATOM 1174 N N . ALA A 1 147 ? -10.595 1.765 7.641 1.00 91.12 147 ALA A N 1
ATOM 1175 C CA . ALA A 1 147 ? -9.644 1.350 6.607 1.00 91.12 147 ALA A CA 1
ATOM 1176 C C . ALA A 1 147 ? -10.093 0.033 5.971 1.00 91.12 147 ALA A C 1
ATOM 1178 O O . ALA A 1 147 ? -10.165 -1.006 6.630 1.00 91.12 147 ALA A O 1
ATOM 1179 N N . SER A 1 148 ? -10.400 0.069 4.677 1.00 91.88 148 SER A N 1
ATOM 1180 C CA . SER A 1 148 ? -10.769 -1.124 3.913 1.00 91.88 148 SER A CA 1
ATOM 1181 C C . SER A 1 148 ? -9.548 -1.974 3.537 1.00 91.88 148 SER A C 1
ATOM 1183 O O . SER A 1 148 ? -8.412 -1.497 3.505 1.00 91.88 148 SER A O 1
ATOM 1185 N N . VAL A 1 149 ? -9.770 -3.244 3.177 1.00 90.06 149 VAL A N 1
ATOM 1186 C CA . VAL A 1 149 ? -8.689 -4.150 2.733 1.00 90.06 149 VAL A CA 1
ATOM 1187 C C . VAL A 1 149 ? -7.925 -3.614 1.515 1.00 90.06 149 VAL A C 1
ATOM 1189 O O . VAL A 1 149 ? -6.714 -3.813 1.394 1.00 90.06 149 VAL A O 1
ATOM 1192 N N . THR A 1 150 ? -8.620 -2.916 0.613 1.00 88.88 150 THR A N 1
ATOM 1193 C CA . THR A 1 150 ? -8.020 -2.332 -0.590 1.00 88.88 150 THR A CA 1
ATOM 1194 C C . THR A 1 150 ? -7.086 -1.191 -0.213 1.00 88.88 150 THR A C 1
ATOM 1196 O O . THR A 1 150 ? -5.935 -1.188 -0.639 1.00 88.88 150 THR A O 1
ATOM 1199 N N . GLU A 1 151 ? -7.543 -0.278 0.645 1.00 89.31 151 GLU A N 1
ATOM 1200 C CA . GLU A 1 151 ? -6.745 0.850 1.134 1.00 89.31 151 GLU A CA 1
ATOM 1201 C C . GLU A 1 151 ? -5.538 0.388 1.948 1.00 89.31 151 GLU A C 1
ATOM 1203 O O . GLU A 1 151 ? -4.421 0.863 1.747 1.00 89.31 151 GLU A O 1
ATOM 1208 N N . PHE A 1 152 ? -5.735 -0.613 2.801 1.00 90.25 152 PHE A N 1
ATOM 1209 C CA . PHE A 1 152 ? -4.665 -1.245 3.560 1.00 90.25 152 PHE A CA 1
ATOM 1210 C C . PHE A 1 152 ? -3.587 -1.846 2.650 1.00 90.25 152 PHE A C 1
ATOM 1212 O O . PHE A 1 152 ? -2.392 -1.602 2.826 1.00 90.25 152 PHE A O 1
ATOM 1219 N N . THR A 1 153 ? -3.996 -2.596 1.627 1.00 87.81 153 THR A N 1
ATOM 1220 C CA . THR A 1 153 ? -3.059 -3.203 0.673 1.00 87.81 153 THR A CA 1
ATOM 1221 C C . THR A 1 153 ? -2.362 -2.138 -0.181 1.00 87.81 153 THR A C 1
ATOM 1223 O O . THR A 1 153 ? -1.168 -2.247 -0.483 1.00 87.81 153 THR A O 1
ATOM 1226 N N . ASP A 1 154 ? -3.078 -1.074 -0.542 1.00 87.12 154 ASP A N 1
ATOM 1227 C CA . ASP A 1 154 ? -2.549 0.054 -1.304 1.00 87.12 154 ASP A CA 1
ATOM 1228 C C . ASP A 1 154 ? -1.547 0.896 -0.511 1.00 87.12 154 ASP A C 1
ATOM 1230 O O . ASP A 1 154 ? -0.526 1.317 -1.072 1.00 87.12 154 ASP A O 1
ATOM 1234 N N . TYR A 1 155 ? -1.761 1.072 0.793 1.00 87.94 155 TYR A N 1
ATOM 1235 C CA . TYR A 1 155 ? -0.792 1.684 1.699 1.00 87.94 155 TYR A CA 1
ATOM 1236 C C . TYR A 1 155 ? 0.542 0.930 1.657 1.00 87.94 155 TYR A C 1
ATOM 1238 O O . TYR A 1 155 ? 1.598 1.518 1.418 1.00 87.94 155 TYR A O 1
ATOM 1246 N N . TYR A 1 156 ? 0.522 -0.394 1.791 1.00 86.75 156 TYR A N 1
ATOM 1247 C CA . TYR A 1 156 ? 1.757 -1.177 1.771 1.00 86.75 156 TYR A CA 1
ATOM 1248 C C . TYR A 1 156 ? 2.422 -1.256 0.397 1.00 86.75 156 TYR A C 1
ATOM 1250 O O . TYR A 1 156 ? 3.654 -1.286 0.301 1.00 86.75 156 TYR A O 1
ATOM 1258 N N . ARG A 1 157 ? 1.624 -1.223 -0.673 1.00 82.50 157 ARG A N 1
ATOM 1259 C CA . ARG A 1 157 ? 2.123 -1.139 -2.048 1.00 82.50 157 ARG A CA 1
ATOM 1260 C C . ARG A 1 157 ? 2.837 0.186 -2.309 1.00 82.50 157 ARG A C 1
ATOM 1262 O O . ARG A 1 157 ? 3.950 0.184 -2.831 1.00 82.50 157 ARG A O 1
ATOM 1269 N N . SER A 1 158 ? 2.209 1.307 -1.963 1.00 82.94 158 SER A N 1
ATOM 1270 C CA . SER A 1 158 ? 2.760 2.649 -2.202 1.00 82.94 158 SER A CA 1
ATOM 1271 C C . SER A 1 158 ? 4.034 2.911 -1.395 1.00 82.94 158 SER A C 1
ATOM 1273 O O . SER A 1 158 ? 4.936 3.598 -1.871 1.00 82.94 158 SER A O 1
ATOM 1275 N N . ASN A 1 159 ? 4.166 2.272 -0.230 1.00 83.88 159 ASN A N 1
ATOM 1276 C CA . ASN A 1 159 ? 5.368 2.323 0.597 1.00 83.88 159 ASN A CA 1
ATOM 1277 C C . ASN A 1 159 ? 6.489 1.354 0.163 1.00 83.88 159 ASN A C 1
ATOM 1279 O O . ASN A 1 159 ? 7.503 1.255 0.849 1.00 83.88 159 ASN A O 1
ATOM 1283 N N . ASN A 1 160 ? 6.354 0.670 -0.982 1.00 74.00 160 ASN A N 1
ATOM 1284 C CA . ASN A 1 160 ? 7.390 -0.180 -1.585 1.00 74.00 160 ASN A CA 1
ATOM 1285 C C . ASN A 1 160 ? 7.941 -1.298 -0.672 1.00 74.00 160 ASN A C 1
ATOM 1287 O O . ASN A 1 160 ? 9.106 -1.671 -0.812 1.00 74.00 160 ASN A O 1
ATOM 1291 N N . ILE A 1 161 ? 7.128 -1.864 0.232 1.00 72.50 161 ILE A N 1
ATOM 1292 C CA . ILE A 1 161 ? 7.592 -2.939 1.135 1.00 72.50 161 ILE A CA 1
ATOM 1293 C C . ILE A 1 161 ? 8.074 -4.157 0.362 1.00 72.50 161 ILE A C 1
ATOM 1295 O O . ILE A 1 161 ? 9.120 -4.725 0.666 1.00 72.50 161 ILE A O 1
ATOM 1299 N N . VAL A 1 162 ? 7.293 -4.565 -0.633 1.00 63.22 162 VAL A N 1
ATOM 1300 C CA . VAL A 1 162 ? 7.621 -5.703 -1.481 1.00 63.22 162 VAL A CA 1
ATOM 1301 C C . VAL A 1 162 ? 8.098 -5.135 -2.801 1.00 63.22 162 VAL A C 1
ATOM 1303 O O . VAL A 1 162 ? 7.369 -5.046 -3.789 1.00 63.22 162 VAL A O 1
ATOM 1306 N N . GLN A 1 163 ? 9.351 -4.689 -2.812 1.00 58.91 163 GLN A N 1
ATOM 1307 C CA . GLN A 1 163 ? 10.063 -4.693 -4.077 1.00 58.91 163 GLN A CA 1
ATOM 1308 C C . GLN A 1 163 ? 10.254 -6.161 -4.476 1.00 58.91 163 GLN A C 1
ATOM 1310 O O . GLN A 1 163 ? 10.645 -6.959 -3.620 1.00 58.91 163 GLN A O 1
ATOM 1315 N N . PRO A 1 164 ? 9.998 -6.555 -5.737 1.00 54.34 164 PRO A N 1
ATOM 1316 C CA . PRO A 1 164 ? 10.581 -7.793 -6.225 1.00 54.34 164 PRO A CA 1
ATOM 1317 C C . PRO A 1 164 ? 12.089 -7.660 -6.011 1.00 54.34 164 PRO A C 1
ATOM 1319 O O . PRO A 1 164 ? 12.693 -6.718 -6.525 1.00 54.34 164 PRO A O 1
ATOM 1322 N N . LEU A 1 165 ? 12.652 -8.527 -5.168 1.00 40.03 165 LEU A N 1
ATOM 1323 C CA . LEU A 1 165 ? 14.075 -8.554 -4.857 1.00 40.03 165 LEU A CA 1
ATOM 1324 C C . LEU A 1 165 ? 14.836 -8.778 -6.167 1.00 40.03 165 LEU A C 1
ATOM 1326 O O . LEU A 1 165 ? 14.915 -9.891 -6.680 1.00 40.03 165 LEU A O 1
ATOM 1330 N N . ILE A 1 166 ? 15.332 -7.689 -6.744 1.00 39.03 166 ILE A N 1
ATOM 1331 C CA . ILE A 1 166 ? 16.374 -7.697 -7.760 1.00 39.03 166 ILE A CA 1
ATOM 1332 C C . ILE A 1 166 ? 17.518 -6.924 -7.112 1.00 39.03 166 ILE A C 1
ATOM 1334 O O . ILE A 1 166 ? 17.613 -5.704 -7.242 1.00 39.03 166 ILE A O 1
ATOM 1338 N N . GLY A 1 167 ? 18.294 -7.643 -6.307 1.00 30.97 167 GLY A N 1
ATOM 1339 C CA . GLY A 1 167 ? 19.391 -7.142 -5.484 1.00 30.97 167 GLY A CA 1
ATOM 1340 C C . GLY A 1 167 ? 19.848 -8.224 -4.530 1.00 30.97 167 GLY A C 1
ATOM 1341 O O . GLY A 1 167 ? 19.024 -8.586 -3.663 1.00 30.97 167 GLY A O 1
#

Sequence (167 aa):
MTLSAGCRLFAVIGVSVIVWSLLLLPEMTAQDGPKTAPKKAPEAKKLLPPTQYKDFVFLASERPVLIRLHILNEGKPHYEKFFDFFKEFFAQLDHDKDGVLSTEEVKIVPQAQFMQRQLQGQFFFGDQQGRQKVAMTELDTDKNGKASVTEFTDYYRSNNIVQPLIG

Foldseek 3Di:
DDDDDDDDDDDDDDDDDDPDDPDDDDDDDDDPDPPDDPPPDPDPPPPDPCQQWDWDWDQDPPGIDIDIGGDDDVNHGPSVVLLVVLQVVVCVLPPVNPQWAAQVSQQQAFQLVVLLCVVVVNDDPDDPNRNPGDHQCLQCVVPPRIHHSVSSSVSNVVSPSDDPPPD

pLDDT: mean 71.41, std 20.06, range [30.97, 96.62]

Secondary structure (DSSP, 8-state):
----------------------------------------PPP--PPPPTTS-EEEEEE-SSSEEEEEE--EETTEEHHHHHHHHHHHHHHHH-SS-SSEE-HHHHTTSBPHHHHHHHHTT---SS-GGGG-BPPHHHH-SS-SSSEEHHHHHHHHHHTT-------